Protein AF-A0A0M2NR70-F1 (afdb_monomer)

Sequence (123 aa):
METFKNWKKKPGKPLDVQLDELADMLAFGLSIANQQEVTNEKLEYGLSTLRKDGYLYNESQSVWDFMSDVSNVGLEPLSAVIIPLDIAYNLYSIDQLIDAYKKKMKRNHKRQDGTADAGKGYV

InterPro domains:
  IPR014871 dUTPase/dCTP pyrophosphatase [PF08761] (2-113)

Mean predicted aligned error: 6.63 Å

pLDDT: mean 84.04, std 13.23, range [49.81, 98.38]

Secondary structure (DSSP, 8-state):
--TT-TT-SS-S--HHHHHHHHHHHHHHHHHHHHHTT--HHHHHHHHHT-------TTSHHHHHHHHHHHHT----HHHHHHHHHHHHHHHS-HHHHHHHHHHHHHHHHHHHTT-SSTTS---

Organism: Staphylococcus cohnii subsp. cohnii (NCBI:txid74704)

Foldseek 3Di:
DQLPCPVDPDDDDPPLVVLLVLLVLQVVLVVLCVVVVPDPVLLVVLVVPQDQPVPDCSDPVVVVVVVVCVVVDPCPSNNSNNVSQSCCVHPNHNVSNVVSNVVNVVQVVCVVVCNPPVPVPPD

Solvent-accessible surface area (backbone atoms only — not comparable to full-atom values): 7104 Å² total; per-residue (Å²): 112,39,74,86,46,81,87,47,95,72,59,38,68,60,68,70,60,53,32,45,54,46,22,50,47,34,53,51,11,51,49,44,18,60,78,66,67,61,48,68,68,57,49,54,52,50,59,71,66,60,70,86,78,76,78,59,79,75,40,73,63,48,55,48,54,54,50,55,52,60,75,62,60,70,65,51,46,64,52,36,40,40,51,46,48,42,52,21,58,69,76,61,39,54,65,58,35,52,53,32,29,55,57,47,51,58,49,51,52,33,38,76,70,54,76,38,67,77,85,70,77,86,123

Nearest PDB structures (foldseek):
  5mil-assembly1_B  TM=9.159E-01  e=1.460E-08  Staphylococcus aureus

Structure (mmCIF, N/CA/C/O backbone):
data_AF-A0A0M2NR70-F1
#
_entry.id   AF-A0A0M2NR70-F1
#
loop_
_atom_site.group_PDB
_atom_site.id
_atom_site.type_symbol
_atom_site.label_atom_id
_atom_site.label_alt_id
_atom_site.label_comp_id
_atom_site.label_asym_id
_atom_site.label_entity_id
_atom_site.label_seq_id
_atom_site.pdbx_PDB_ins_code
_atom_site.Cartn_x
_atom_site.Cartn_y
_atom_site.Cartn_z
_atom_site.occupancy
_atom_site.B_iso_or_equiv
_atom_site.auth_seq_id
_atom_site.auth_comp_id
_atom_site.auth_asym_id
_atom_site.auth_atom_id
_atom_site.pdbx_PDB_model_num
ATOM 1 N N . MET A 1 1 ? -13.285 2.903 5.119 1.00 67.56 1 MET A N 1
ATOM 2 C CA . MET A 1 1 ? -14.651 3.162 4.643 1.00 67.56 1 MET A CA 1
ATOM 3 C C . MET A 1 1 ? -15.327 1.824 4.397 1.00 67.56 1 MET A C 1
ATOM 5 O O . MET A 1 1 ? -14.646 0.864 4.076 1.00 67.56 1 MET A O 1
ATOM 9 N N . GLU A 1 2 ? -16.635 1.721 4.613 1.00 77.69 2 GLU A N 1
ATOM 10 C CA . GLU A 1 2 ? -17.430 0.544 4.220 1.00 77.69 2 GLU A CA 1
ATOM 11 C C . GLU A 1 2 ? -18.642 1.046 3.424 1.00 77.69 2 GLU A C 1
ATOM 13 O O . GLU A 1 2 ? -19.785 0.882 3.841 1.00 77.69 2 GLU A O 1
ATOM 18 N N . THR A 1 3 ? -18.365 1.750 2.325 1.00 75.94 3 THR A N 1
ATOM 19 C CA . THR A 1 3 ? -19.317 2.583 1.562 1.00 75.94 3 THR A CA 1
ATOM 20 C C . THR A 1 3 ? -20.491 1.798 0.986 1.00 75.94 3 THR A C 1
ATOM 22 O O . THR A 1 3 ? -21.597 2.317 0.925 1.00 75.94 3 THR A O 1
ATOM 25 N N . PHE A 1 4 ? -20.297 0.518 0.670 1.00 77.75 4 PHE A N 1
ATOM 26 C CA . PHE A 1 4 ? -21.369 -0.362 0.199 1.00 77.75 4 PHE A CA 1
ATOM 27 C C . PHE A 1 4 ? -22.328 -0.845 1.307 1.00 77.75 4 PHE A C 1
ATOM 29 O O . PHE A 1 4 ? -23.406 -1.361 1.013 1.00 77.75 4 PHE A O 1
ATOM 36 N N . LYS A 1 5 ? -21.961 -0.724 2.592 1.00 82.19 5 LYS A N 1
ATOM 37 C CA . LYS A 1 5 ? -22.744 -1.272 3.716 1.00 82.19 5 LYS A CA 1
ATOM 38 C C . LYS A 1 5 ? -23.804 -0.280 4.193 1.00 82.19 5 LYS A C 1
ATOM 40 O O . LYS A 1 5 ? -23.690 0.274 5.287 1.00 82.19 5 LYS A O 1
ATOM 45 N N . ASN A 1 6 ? -24.862 -0.101 3.402 1.00 83.62 6 ASN A N 1
ATOM 46 C CA . ASN A 1 6 ? -25.962 0.829 3.705 1.00 83.62 6 ASN A CA 1
ATOM 47 C C . ASN A 1 6 ? -26.733 0.505 5.008 1.00 83.62 6 ASN A C 1
ATOM 49 O O . ASN A 1 6 ? -27.367 1.380 5.588 1.00 83.62 6 ASN A O 1
ATOM 53 N N . TRP A 1 7 ? -26.630 -0.727 5.513 1.00 89.06 7 TRP A N 1
ATOM 54 C CA . TRP A 1 7 ? -27.293 -1.183 6.738 1.00 89.06 7 TRP A CA 1
ATOM 55 C C . TRP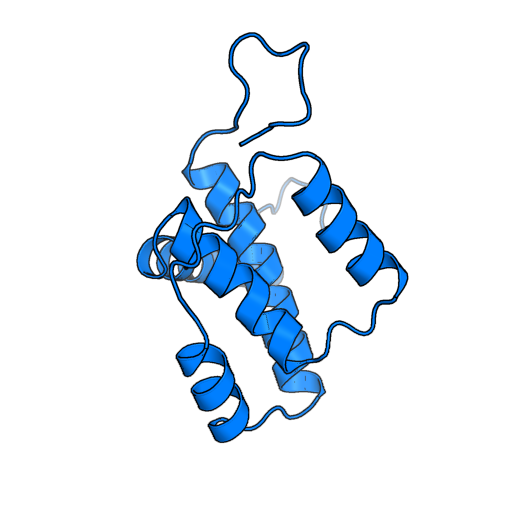 A 1 7 ? -26.506 -0.886 8.026 1.00 89.06 7 TRP A C 1
ATOM 57 O O . TRP A 1 7 ? -27.000 -1.133 9.130 1.00 89.06 7 TRP A O 1
ATOM 67 N N . LYS A 1 8 ? -25.263 -0.390 7.935 1.00 86.06 8 LYS A N 1
ATOM 68 C CA . LYS A 1 8 ? -24.445 -0.078 9.115 1.00 86.06 8 LYS A CA 1
ATOM 69 C C . LYS A 1 8 ? -24.718 1.332 9.632 1.00 86.06 8 LYS A C 1
ATOM 71 O O . LYS A 1 8 ? -24.542 2.308 8.919 1.00 86.06 8 LYS A O 1
ATOM 76 N N . LYS A 1 9 ? -25.001 1.444 10.937 1.00 86.94 9 LYS A N 1
ATOM 77 C CA . LYS A 1 9 ? -25.176 2.739 11.630 1.00 86.94 9 LYS A CA 1
ATOM 78 C C . LYS A 1 9 ? -23.905 3.601 11.673 1.00 86.94 9 LYS A C 1
ATOM 80 O O . LYS A 1 9 ? -23.997 4.820 11.717 1.00 86.94 9 LYS A O 1
ATOM 85 N N . LYS A 1 10 ? -22.726 2.971 11.713 1.00 86.19 10 LYS A N 1
ATOM 86 C CA . LYS A 1 10 ? -21.409 3.626 11.653 1.00 86.19 10 LYS A CA 1
ATOM 87 C C . LYS A 1 10 ? -20.536 2.857 10.657 1.00 86.19 10 LYS A C 1
ATOM 89 O O . LYS A 1 10 ? -19.854 1.914 11.065 1.00 86.19 10 LYS A O 1
ATOM 94 N N . PRO A 1 11 ? -20.651 3.146 9.353 1.00 84.00 11 PRO A N 1
ATOM 95 C CA . PRO A 1 11 ? -19.868 2.460 8.338 1.00 84.00 11 PRO A CA 1
ATOM 96 C C . PRO A 1 11 ? -18.402 2.895 8.414 1.00 84.00 11 PRO A C 1
ATOM 98 O O . PRO A 1 11 ? -18.096 4.064 8.636 1.00 84.00 11 PRO A O 1
ATOM 101 N N . GLY A 1 12 ? -17.490 1.949 8.196 1.00 83.81 12 GLY A N 1
ATOM 102 C CA . GLY A 1 12 ? -16.052 2.190 8.271 1.00 83.81 12 GLY A CA 1
ATOM 103 C C . GLY A 1 12 ? -15.425 1.550 9.504 1.00 83.81 12 GLY A C 1
ATOM 104 O O . GLY A 1 12 ? -15.869 1.731 10.634 1.00 83.81 12 GLY A O 1
ATOM 105 N N . LYS A 1 13 ? -14.365 0.776 9.267 1.00 90.06 13 LYS A N 1
ATOM 106 C CA . LYS A 1 13 ? -13.526 0.205 10.325 1.00 90.06 13 LYS A CA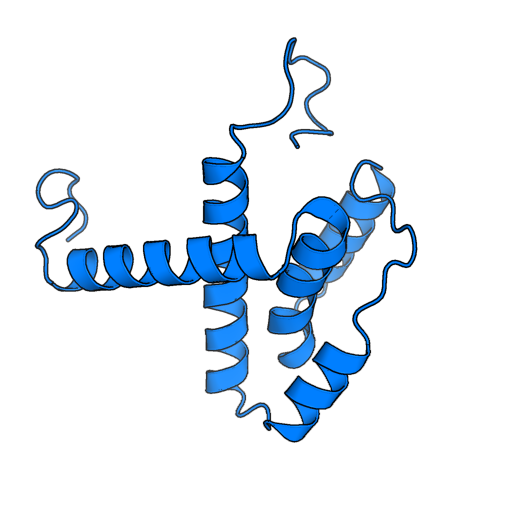 1
ATOM 107 C C . LYS A 1 13 ? -12.642 1.291 10.965 1.00 90.06 13 LYS A C 1
ATOM 109 O O . LYS A 1 13 ? -12.481 2.352 10.366 1.00 90.06 13 LYS A O 1
ATOM 114 N N . PRO A 1 14 ? -12.039 1.045 12.137 1.00 94.31 14 PRO A N 1
ATOM 115 C CA . PRO A 1 14 ? -10.965 1.891 12.657 1.00 94.31 14 PRO A CA 1
ATOM 116 C C . PRO A 1 14 ? -9.860 2.139 11.616 1.00 94.31 14 PRO A C 1
ATOM 118 O O . PRO A 1 14 ? -9.622 1.291 10.754 1.00 94.31 14 PRO A O 1
ATOM 121 N N . LEU A 1 15 ? -9.227 3.315 11.663 1.00 92.81 15 LEU A N 1
ATOM 122 C CA . LEU A 1 15 ? -8.233 3.742 10.668 1.00 92.81 15 LEU A CA 1
ATOM 123 C C . LEU A 1 15 ? -7.053 2.766 10.569 1.00 92.81 15 LEU A C 1
ATOM 125 O O . LEU A 1 15 ? -6.644 2.409 9.471 1.00 92.81 15 LEU A O 1
ATOM 129 N N . ASP A 1 16 ? -6.550 2.301 11.709 1.00 94.12 16 ASP A N 1
ATOM 130 C CA . ASP A 1 16 ? -5.458 1.332 11.795 1.00 94.12 16 ASP A CA 1
ATOM 131 C C . ASP A 1 16 ? -5.801 0.009 11.106 1.00 94.12 16 ASP A C 1
ATOM 133 O O . ASP A 1 16 ? -4.957 -0.555 10.420 1.00 94.12 16 ASP A O 1
ATOM 137 N N . VAL A 1 17 ? -7.050 -0.449 11.222 1.00 94.19 17 VAL A N 1
ATOM 138 C CA . VAL A 1 17 ? -7.519 -1.653 10.527 1.00 94.19 17 VAL A CA 1
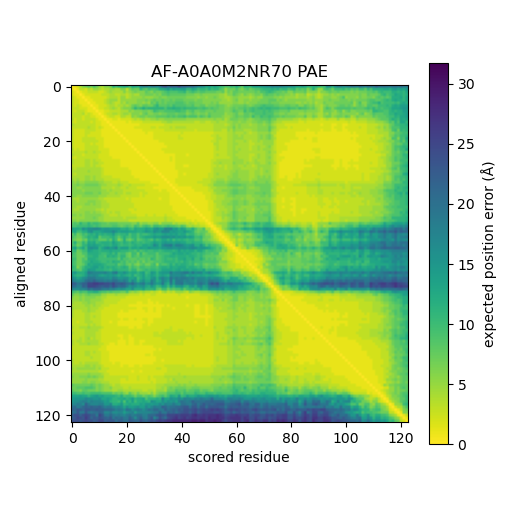ATOM 139 C C . VAL A 1 17 ? -7.602 -1.417 9.020 1.00 94.19 17 VAL A C 1
ATOM 141 O O . VAL A 1 17 ? -7.239 -2.294 8.253 1.00 94.19 17 VAL A O 1
ATOM 144 N N . GLN A 1 18 ? -8.059 -0.246 8.570 1.00 94.00 18 GLN A N 1
ATOM 145 C CA . GLN A 1 18 ? -8.106 0.060 7.133 1.00 94.00 18 GLN A CA 1
ATOM 146 C C . GLN A 1 18 ? -6.701 0.105 6.513 1.00 94.00 18 GLN A C 1
ATOM 148 O O . GLN A 1 18 ? -6.490 -0.446 5.437 1.00 94.00 18 GLN A O 1
ATOM 153 N N . LEU A 1 19 ? -5.749 0.737 7.205 1.00 96.50 19 LEU A N 1
ATOM 154 C CA . LEU A 1 19 ? -4.359 0.830 6.761 1.00 96.50 19 LEU A CA 1
ATOM 155 C C . LEU A 1 19 ? -3.635 -0.523 6.802 1.00 96.50 19 LEU A C 1
ATOM 157 O O . LEU A 1 19 ? -2.780 -0.758 5.956 1.00 96.50 19 LEU A O 1
ATOM 161 N N . ASP A 1 20 ? -3.971 -1.416 7.743 1.00 95.94 20 ASP A N 1
ATOM 162 C CA . ASP A 1 20 ? -3.411 -2.778 7.788 1.00 95.94 20 ASP A CA 1
ATOM 163 C C . ASP A 1 20 ? -3.807 -3.587 6.540 1.00 95.94 20 ASP A C 1
ATOM 165 O O . ASP A 1 20 ? -2.953 -4.234 5.941 1.00 95.94 20 ASP A O 1
ATOM 169 N N . GLU A 1 21 ? -5.060 -3.486 6.085 1.00 95.06 21 GLU A N 1
ATOM 170 C CA . GLU A 1 21 ? -5.525 -4.154 4.854 1.00 95.06 21 GLU A CA 1
ATOM 171 C C . GLU A 1 21 ? -4.908 -3.526 3.590 1.00 95.06 21 GLU A C 1
ATOM 173 O O . GLU A 1 21 ? -4.474 -4.230 2.679 1.00 95.06 21 GLU A O 1
ATOM 178 N N . LEU A 1 22 ? -4.797 -2.193 3.534 1.00 94.81 22 LEU A N 1
ATOM 179 C CA . LEU A 1 22 ? -4.125 -1.522 2.414 1.00 94.81 22 LEU A CA 1
ATOM 180 C C . LEU A 1 22 ? -2.628 -1.876 2.355 1.00 94.81 22 LEU A C 1
ATOM 182 O O . LEU A 1 22 ? -2.051 -2.012 1.276 1.00 94.81 22 LEU A O 1
ATOM 186 N N . ALA A 1 23 ? -2.000 -2.088 3.513 1.00 97.44 23 ALA A N 1
ATOM 187 C CA . ALA A 1 23 ? -0.631 -2.573 3.608 1.00 97.44 23 ALA A CA 1
ATOM 188 C C . ALA A 1 23 ? -0.465 -4.024 3.117 1.00 97.44 23 ALA A C 1
ATOM 190 O O . ALA A 1 23 ? 0.612 -4.353 2.617 1.00 97.44 23 ALA A O 1
ATOM 191 N N . ASP A 1 24 ? -1.490 -4.881 3.212 1.00 95.56 24 ASP A N 1
ATOM 192 C CA . ASP A 1 24 ? -1.475 -6.194 2.547 1.00 95.56 24 ASP A CA 1
ATOM 193 C C . ASP A 1 24 ? -1.457 -6.050 1.026 1.00 95.56 24 ASP A C 1
ATOM 195 O O . ASP A 1 24 ? -0.649 -6.704 0.365 1.00 95.56 24 ASP A O 1
ATOM 199 N N . MET A 1 25 ? -2.280 -5.156 0.466 1.00 94.00 25 MET A N 1
ATOM 200 C CA . MET A 1 25 ? -2.262 -4.881 -0.976 1.00 94.00 25 MET A CA 1
ATOM 201 C C . MET A 1 25 ? -0.881 -4.410 -1.439 1.00 94.00 25 MET A C 1
ATOM 203 O O . MET A 1 25 ? -0.362 -4.927 -2.426 1.00 94.00 25 MET A O 1
ATOM 207 N N . LEU A 1 26 ? -0.248 -3.490 -0.700 1.00 96.00 26 L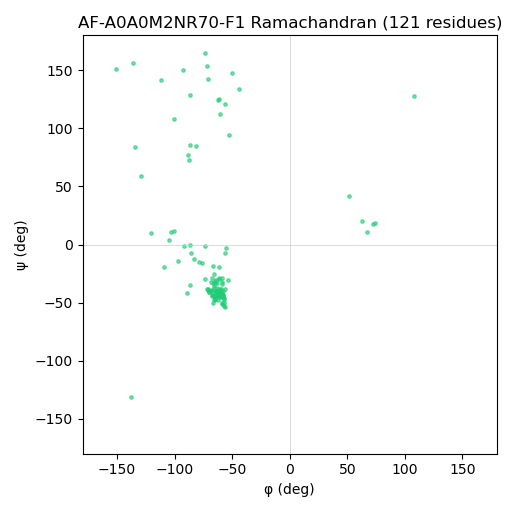EU A N 1
ATOM 208 C CA . LEU A 1 26 ? 1.112 -3.042 -1.008 1.00 96.00 26 LEU A CA 1
ATOM 209 C C . LEU A 1 26 ? 2.132 -4.188 -0.921 1.00 96.00 26 LEU A C 1
ATOM 211 O O . LEU A 1 26 ? 3.005 -4.289 -1.779 1.00 96.00 26 LEU A O 1
ATOM 215 N N . ALA A 1 27 ? 2.024 -5.075 0.073 1.00 96.00 27 ALA A N 1
ATOM 216 C CA . ALA A 1 27 ? 2.922 -6.223 0.202 1.00 96.00 27 ALA A CA 1
ATOM 217 C C . ALA A 1 27 ? 2.827 -7.176 -1.000 1.00 96.00 27 ALA A C 1
ATOM 219 O O . ALA A 1 27 ? 3.857 -7.602 -1.529 1.00 96.00 27 ALA A O 1
ATOM 220 N N . PHE A 1 28 ? 1.611 -7.471 -1.468 1.00 93.00 28 PHE A N 1
ATOM 221 C CA . PHE A 1 28 ? 1.414 -8.253 -2.689 1.00 93.00 28 PHE A CA 1
ATOM 222 C C . PHE A 1 28 ? 1.923 -7.516 -3.929 1.00 93.00 28 PHE A C 1
ATOM 224 O O . PHE A 1 28 ? 2.633 -8.119 -4.730 1.00 93.00 28 PHE A O 1
ATOM 231 N N . GLY A 1 29 ? 1.638 -6.219 -4.059 1.00 93.19 29 GLY A N 1
ATOM 232 C CA . GLY A 1 29 ? 2.117 -5.394 -5.168 1.00 93.19 29 GLY A CA 1
ATOM 233 C C . GLY A 1 29 ? 3.637 -5.396 -5.297 1.00 93.19 29 GLY A C 1
ATOM 234 O O . GLY A 1 29 ? 4.170 -5.665 -6.370 1.00 93.19 29 GLY A O 1
ATOM 235 N N . LEU A 1 30 ? 4.345 -5.188 -4.185 1.00 95.06 30 LEU A N 1
ATOM 236 C CA . LEU A 1 30 ? 5.808 -5.258 -4.138 1.00 95.06 30 LEU A CA 1
ATOM 237 C C . LEU A 1 30 ? 6.327 -6.664 -4.473 1.00 95.06 30 LEU A C 1
ATOM 239 O O . LEU A 1 30 ? 7.341 -6.799 -5.152 1.00 95.06 30 LEU A O 1
ATOM 243 N N . SER A 1 31 ? 5.633 -7.718 -4.033 1.00 94.00 31 SER A N 1
ATOM 244 C CA . SER A 1 31 ? 5.993 -9.094 -4.390 1.00 94.00 31 SER A CA 1
ATOM 245 C C . SER A 1 31 ? 5.856 -9.355 -5.893 1.00 94.00 31 SER A C 1
ATOM 247 O O . SER A 1 31 ? 6.768 -9.930 -6.484 1.00 94.00 31 SER A O 1
ATOM 249 N N . ILE A 1 32 ? 4.767 -8.899 -6.520 1.00 91.69 32 ILE A N 1
ATOM 250 C CA . ILE A 1 32 ? 4.552 -8.997 -7.972 1.00 91.69 32 ILE A CA 1
ATOM 251 C C . ILE A 1 32 ? 5.636 -8.215 -8.715 1.00 91.69 32 ILE A C 1
ATOM 253 O O . ILE A 1 32 ? 6.257 -8.756 -9.626 1.00 91.69 32 ILE A O 1
ATOM 257 N N . ALA A 1 33 ? 5.910 -6.977 -8.299 1.00 92.94 33 ALA A N 1
ATOM 258 C CA . ALA A 1 33 ? 6.931 -6.139 -8.917 1.00 92.94 33 ALA A CA 1
ATOM 259 C C . ALA A 1 33 ? 8.322 -6.789 -8.862 1.00 92.94 33 ALA A C 1
ATOM 261 O O . ALA A 1 33 ? 9.033 -6.794 -9.864 1.00 92.94 33 ALA A O 1
ATOM 262 N N . ASN A 1 34 ? 8.676 -7.402 -7.729 1.00 93.81 34 ASN A N 1
ATOM 263 C CA . ASN A 1 34 ? 9.924 -8.151 -7.583 1.00 93.81 34 ASN A CA 1
ATOM 264 C C . ASN A 1 34 ? 9.963 -9.396 -8.483 1.00 93.81 34 ASN A C 1
ATOM 266 O O . ASN A 1 34 ? 10.957 -9.622 -9.162 1.00 93.81 34 ASN A O 1
ATOM 270 N N . GLN A 1 35 ? 8.893 -10.198 -8.504 1.00 93.31 35 GLN A N 1
ATOM 271 C CA . GLN A 1 35 ? 8.814 -11.423 -9.319 1.00 93.31 35 GLN A CA 1
ATOM 272 C C . GLN A 1 35 ? 8.828 -11.147 -10.827 1.00 93.31 35 GLN A C 1
ATOM 274 O O . GLN A 1 35 ? 9.204 -12.019 -11.603 1.00 93.31 35 GLN A O 1
ATOM 279 N N . GLN A 1 36 ? 8.387 -9.958 -11.235 1.00 92.69 36 GLN A N 1
ATOM 280 C CA . GLN A 1 36 ? 8.327 -9.510 -12.627 1.00 92.69 36 GLN A CA 1
ATOM 281 C C . GLN A 1 36 ? 9.460 -8.534 -12.977 1.00 92.69 36 GLN A C 1
ATOM 283 O O . GLN A 1 36 ? 9.415 -7.898 -14.028 1.00 92.69 36 GLN A O 1
ATOM 288 N N . GLU A 1 37 ? 10.452 -8.395 -12.089 1.00 94.31 37 GLU A N 1
ATOM 289 C CA . GLU A 1 37 ? 11.661 -7.587 -12.289 1.00 94.31 37 GLU A CA 1
ATOM 290 C C . GLU A 1 37 ? 11.367 -6.142 -12.740 1.00 94.31 37 GLU A C 1
ATOM 292 O O . GLU A 1 37 ? 12.026 -5.579 -13.619 1.00 94.31 37 GLU A O 1
ATOM 297 N N . VAL A 1 38 ? 10.352 -5.511 -12.140 1.00 94.19 38 VAL A N 1
ATOM 298 C CA . VAL A 1 38 ? 10.022 -4.109 -12.420 1.00 94.19 38 VAL A CA 1
ATOM 299 C C . VAL A 1 38 ? 11.204 -3.229 -12.025 1.00 94.19 38 VAL A C 1
ATOM 301 O O . VAL A 1 38 ? 11.658 -3.241 -10.882 1.00 94.19 38 VAL A O 1
ATOM 304 N N . THR A 1 39 ? 11.699 -2.439 -12.976 1.00 96.25 39 THR A N 1
ATOM 305 C CA . THR A 1 39 ? 12.860 -1.577 -12.756 1.00 96.25 39 THR A CA 1
ATOM 306 C C . THR A 1 39 ? 12.529 -0.394 -11.848 1.00 96.25 39 THR A C 1
ATOM 308 O O . THR A 1 39 ? 11.400 0.101 -11.826 1.00 96.25 39 THR A O 1
ATOM 311 N N . ASN A 1 40 ? 13.548 0.127 -11.159 1.00 94.12 40 ASN A N 1
ATOM 312 C CA . ASN A 1 40 ? 13.416 1.357 -10.376 1.00 94.12 40 ASN A CA 1
ATOM 313 C C . ASN A 1 40 ? 12.911 2.528 -11.230 1.00 94.12 40 ASN A C 1
ATOM 315 O O . ASN A 1 40 ? 12.053 3.266 -10.775 1.00 94.12 40 ASN A O 1
ATOM 319 N N . GLU A 1 41 ? 13.360 2.645 -12.483 1.00 96.62 41 GLU A N 1
ATOM 320 C CA . GLU A 1 41 ? 12.886 3.676 -13.417 1.00 96.62 41 GLU A CA 1
ATOM 321 C C . GLU A 1 41 ? 11.371 3.581 -13.665 1.00 96.62 41 GLU A C 1
ATOM 323 O O . GLU A 1 41 ? 10.666 4.588 -13.636 1.00 96.62 41 GLU A O 1
ATOM 328 N N . LYS A 1 42 ? 10.836 2.363 -13.842 1.00 94.88 42 LYS A N 1
ATOM 329 C CA . LYS A 1 42 ? 9.387 2.156 -13.980 1.00 94.88 42 LYS A CA 1
ATOM 330 C C . LYS A 1 42 ? 8.640 2.517 -12.699 1.00 94.88 42 LYS A C 1
ATOM 332 O O . LYS A 1 42 ? 7.565 3.107 -12.779 1.00 94.88 42 LYS A O 1
ATOM 337 N N . LEU A 1 43 ? 9.193 2.176 -11.533 1.00 94.19 43 LEU A N 1
ATOM 338 C CA . LEU A 1 43 ? 8.607 2.538 -10.241 1.00 94.19 43 LEU A CA 1
ATOM 339 C C . LEU A 1 43 ? 8.608 4.055 -10.034 1.00 94.19 43 LEU A C 1
ATOM 341 O O . LEU A 1 43 ? 7.572 4.611 -9.688 1.00 94.19 43 LEU A O 1
ATOM 345 N N . GLU A 1 44 ? 9.726 4.729 -10.294 1.00 95.38 44 GLU A N 1
ATOM 346 C CA . GLU A 1 44 ? 9.852 6.189 -10.235 1.00 95.38 44 GLU A CA 1
ATOM 347 C C . GLU A 1 44 ? 8.854 6.869 -11.172 1.00 95.38 44 GLU A C 1
ATOM 349 O O . GLU A 1 44 ? 8.142 7.786 -10.755 1.00 95.38 44 GLU A O 1
ATOM 354 N N . TYR A 1 45 ? 8.729 6.368 -12.404 1.00 94.19 45 TYR A N 1
ATOM 355 C CA . TYR A 1 45 ? 7.705 6.824 -13.334 1.00 94.19 45 TYR A CA 1
ATOM 356 C C . TYR A 1 45 ? 6.301 6.665 -12.742 1.00 94.19 45 TYR A C 1
ATOM 358 O O . TYR A 1 45 ? 5.568 7.648 -12.662 1.00 94.19 45 TYR A O 1
ATOM 366 N N . GLY A 1 46 ? 5.930 5.475 -12.261 1.00 91.62 46 GLY A N 1
ATOM 367 C CA . GLY A 1 46 ? 4.615 5.242 -11.659 1.00 91.62 46 GLY A CA 1
ATOM 368 C C . GLY A 1 46 ? 4.337 6.150 -10.458 1.00 91.62 46 GLY A C 1
ATOM 369 O O . GLY A 1 46 ? 3.265 6.746 -10.375 1.00 91.62 46 GLY A O 1
ATOM 370 N N . LEU A 1 47 ? 5.318 6.337 -9.573 1.00 91.94 47 LEU A N 1
ATOM 371 C CA . LEU A 1 47 ? 5.225 7.254 -8.433 1.00 91.94 47 LEU A CA 1
ATOM 372 C C . LEU A 1 47 ? 4.998 8.701 -8.880 1.00 91.94 47 LEU A C 1
ATOM 374 O O . LEU A 1 47 ? 4.217 9.415 -8.257 1.00 91.94 47 LEU A O 1
ATOM 378 N N . SER A 1 48 ? 5.628 9.127 -9.978 1.00 93.25 48 SER A N 1
ATOM 379 C CA . SER A 1 48 ? 5.434 10.470 -10.538 1.00 93.25 48 SER A CA 1
ATOM 380 C C . SER A 1 48 ? 4.023 10.708 -11.091 1.00 93.25 48 SER A C 1
ATOM 382 O O . SER A 1 48 ? 3.614 11.858 -11.245 1.00 93.25 48 SER A O 1
ATOM 384 N N . THR A 1 49 ? 3.261 9.642 -11.367 1.00 89.38 49 THR A N 1
ATOM 385 C CA . THR A 1 49 ? 1.878 9.750 -11.862 1.00 89.38 49 THR A CA 1
ATOM 386 C C . THR A 1 49 ? 0.842 9.964 -10.758 1.00 89.38 49 THR A C 1
ATOM 388 O O . THR A 1 49 ? -0.299 10.325 -11.076 1.00 89.38 49 THR A O 1
ATOM 391 N N . LEU A 1 50 ? 1.233 9.771 -9.488 1.00 88.44 50 LEU A N 1
ATOM 392 C CA . LEU A 1 50 ? 0.372 9.963 -8.323 1.00 88.44 50 LEU A CA 1
ATOM 393 C C . LEU A 1 50 ? -0.086 11.417 -8.247 1.00 88.44 50 LEU A C 1
ATOM 395 O O . LEU A 1 50 ? 0.719 12.351 -8.231 1.00 88.44 50 LEU A O 1
ATOM 399 N N . ARG A 1 51 ? -1.399 11.617 -8.185 1.00 86.31 51 ARG A N 1
ATOM 400 C CA . ARG A 1 51 ? -2.004 12.949 -8.181 1.00 86.31 51 ARG A CA 1
ATOM 401 C C . ARG A 1 51 ? -3.319 12.932 -7.422 1.00 86.31 51 ARG A C 1
ATOM 403 O O . ARG A 1 51 ? -4.012 11.924 -7.384 1.00 86.31 51 ARG A O 1
ATOM 410 N N . LYS A 1 52 ? -3.670 14.080 -6.834 1.00 80.62 52 LYS A N 1
ATOM 411 C CA . LYS A 1 52 ? -4.992 14.281 -6.242 1.00 80.62 52 LYS A CA 1
ATOM 412 C C . LYS A 1 52 ? -5.904 14.640 -7.393 1.00 80.62 52 LYS A C 1
ATOM 414 O O . LYS A 1 52 ? -6.052 15.813 -7.721 1.00 80.62 52 LYS A O 1
ATOM 419 N N . ASP A 1 53 ? -6.427 13.633 -8.065 1.00 71.25 53 ASP A N 1
ATOM 420 C CA . ASP A 1 53 ? -7.324 13.804 -9.208 1.00 71.25 53 ASP A CA 1
ATOM 421 C C . ASP A 1 53 ? -8.792 13.956 -8.794 1.00 71.25 53 ASP A C 1
ATOM 423 O O . ASP A 1 53 ? -9.652 14.160 -9.646 1.00 71.25 53 ASP A O 1
ATOM 427 N N . GLY A 1 54 ? -9.080 13.913 -7.491 1.00 64.88 54 GLY A N 1
ATOM 428 C CA . GLY A 1 54 ? -10.446 14.000 -6.989 1.00 64.88 54 GLY A CA 1
ATOM 429 C C . GLY A 1 54 ? -11.250 12.731 -7.258 1.00 64.88 54 GLY A C 1
ATOM 430 O O . GLY A 1 54 ? -12.476 12.787 -7.183 1.00 64.88 54 GLY A O 1
ATOM 431 N N . TYR A 1 55 ? -10.586 11.605 -7.555 1.00 68.88 55 TYR A N 1
ATOM 432 C CA . TYR A 1 55 ? -11.243 10.317 -7.724 1.00 68.88 55 TYR A CA 1
ATOM 433 C C . TYR A 1 55 ? -12.054 9.953 -6.473 1.00 68.88 55 TYR A C 1
ATOM 435 O O . TYR A 1 55 ? -11.546 9.878 -5.348 1.00 68.88 55 TYR A O 1
ATOM 443 N N . LEU A 1 56 ? -13.358 9.758 -6.669 1.00 68.94 56 LEU A N 1
ATOM 444 C CA . LEU A 1 56 ? -14.324 9.564 -5.594 1.00 68.94 56 LEU A CA 1
ATOM 445 C C . LEU A 1 56 ? -14.430 8.085 -5.222 1.00 68.94 56 LEU A C 1
ATOM 447 O O . LEU A 1 56 ? -15.412 7.417 -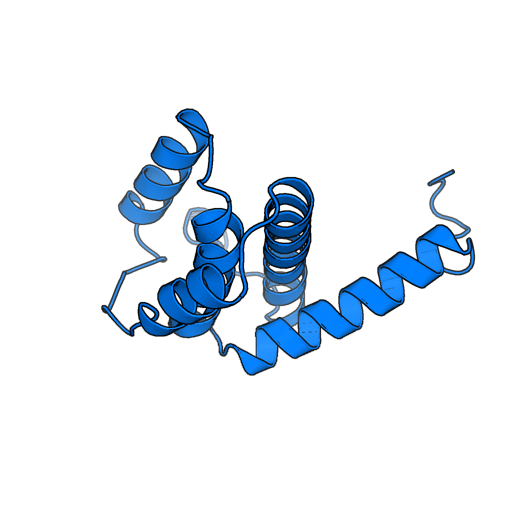5.520 1.00 68.94 56 LEU A O 1
ATOM 451 N N . TYR A 1 57 ? -13.447 7.587 -4.471 1.00 70.75 57 TYR A N 1
ATOM 452 C CA . TYR A 1 57 ? -13.401 6.207 -3.953 1.00 70.75 57 TYR A CA 1
ATOM 453 C C . TYR A 1 57 ? -14.619 5.770 -3.109 1.00 70.75 57 TYR A C 1
ATOM 455 O O . TYR A 1 57 ? -14.720 4.612 -2.695 1.00 70.75 57 TYR A O 1
ATOM 463 N N . ASN A 1 58 ? -15.528 6.688 -2.782 1.00 64.94 58 ASN A N 1
ATOM 464 C CA . ASN A 1 58 ? -16.773 6.406 -2.079 1.00 64.94 58 ASN A CA 1
ATOM 465 C C . ASN A 1 58 ? -17.966 6.135 -3.013 1.00 64.94 58 ASN A C 1
ATOM 467 O O . ASN A 1 58 ? -19.046 5.830 -2.502 1.00 64.94 58 ASN A O 1
ATOM 471 N N . GLU A 1 59 ? -17.787 6.197 -4.333 1.00 69.31 59 GLU A N 1
ATOM 472 C CA . GLU A 1 59 ? -18.834 5.919 -5.313 1.00 69.31 59 GLU A CA 1
ATOM 473 C C . GLU A 1 59 ? -18.848 4.458 -5.778 1.00 69.31 59 GLU A C 1
ATOM 475 O O . GLU A 1 59 ? -17.834 3.763 -5.835 1.00 69.31 59 GLU A O 1
ATOM 480 N N . SER A 1 60 ? -20.045 3.980 -6.133 1.00 65.50 60 SER A N 1
ATOM 481 C CA . SER A 1 60 ? -20.241 2.623 -6.662 1.00 65.50 60 SER A CA 1
ATOM 482 C C . SER A 1 60 ? -19.487 2.369 -7.973 1.00 65.50 60 SER A C 1
ATOM 484 O O . SER A 1 60 ? -19.060 1.239 -8.206 1.00 65.50 60 SER A O 1
ATOM 486 N N . GLN A 1 61 ? -19.260 3.419 -8.771 1.00 69.31 61 GLN A N 1
ATOM 487 C CA . GLN A 1 61 ? -18.470 3.344 -9.997 1.00 69.31 61 GLN A CA 1
ATOM 488 C C . GLN A 1 61 ? -17.017 2.967 -9.700 1.00 69.31 61 GLN A C 1
ATOM 490 O O . GLN A 1 61 ? -16.485 2.098 -10.371 1.00 69.31 61 GLN A O 1
ATOM 495 N N . SER A 1 62 ? -16.411 3.492 -8.632 1.00 67.38 62 SER A N 1
ATOM 496 C CA . SER A 1 62 ? -15.024 3.159 -8.290 1.00 67.38 62 SER A CA 1
ATOM 497 C C . SER A 1 62 ? -14.825 1.704 -7.887 1.00 67.38 62 SER A C 1
ATOM 499 O O . SER A 1 62 ? -13.809 1.089 -8.200 1.00 67.38 62 SER A O 1
ATOM 501 N N . VAL A 1 63 ? -15.816 1.126 -7.204 1.00 69.69 63 VAL A N 1
ATOM 502 C CA . VAL A 1 63 ? -15.814 -0.310 -6.902 1.00 69.69 63 VAL A CA 1
ATOM 503 C C . VAL A 1 63 ? -15.996 -1.119 -8.184 1.00 69.69 63 VAL A C 1
ATOM 505 O O . VAL A 1 63 ? -15.358 -2.155 -8.335 1.00 69.69 63 VAL A O 1
ATOM 508 N N . TRP A 1 64 ? -16.842 -0.663 -9.110 1.00 69.38 64 TRP A N 1
ATOM 509 C CA . TRP A 1 64 ? -17.034 -1.328 -10.395 1.00 69.38 64 TRP A CA 1
ATOM 510 C C . TRP A 1 64 ? -15.786 -1.255 -11.281 1.00 69.38 64 TRP A C 1
ATOM 512 O O . TRP A 1 64 ? -15.407 -2.285 -11.827 1.00 69.38 64 TRP A O 1
ATOM 522 N N . ASP A 1 65 ? -15.120 -0.102 -11.370 1.00 69.44 65 ASP A N 1
ATOM 523 C CA . ASP A 1 65 ? -13.864 0.084 -12.109 1.00 69.44 65 ASP A CA 1
ATOM 524 C C . ASP A 1 65 ? -12.797 -0.867 -11.558 1.00 69.44 65 ASP A C 1
ATOM 526 O O . ASP A 1 65 ? -12.249 -1.689 -12.289 1.00 69.44 65 ASP A O 1
ATOM 530 N N . PHE A 1 66 ? -12.606 -0.858 -10.233 1.00 71.69 66 PHE A N 1
ATOM 531 C CA . PHE A 1 66 ? -11.662 -1.750 -9.565 1.00 71.69 66 PHE A CA 1
ATOM 532 C C . PHE A 1 66 ? -11.991 -3.231 -9.801 1.00 71.69 66 PHE A C 1
ATOM 534 O O . PHE A 1 66 ? -11.104 -4.022 -10.102 1.00 71.69 66 PHE A O 1
ATOM 541 N N . MET A 1 67 ? -13.259 -3.637 -9.691 1.00 70.75 67 MET A N 1
ATOM 542 C CA . MET A 1 67 ? -13.665 -5.038 -9.881 1.00 70.75 67 MET A CA 1
ATOM 543 C C . MET A 1 67 ? -13.633 -5.481 -11.352 1.00 70.75 67 MET A C 1
ATOM 545 O O . MET A 1 67 ? -13.390 -6.657 -11.638 1.00 70.75 67 MET A O 1
ATOM 549 N N . SER A 1 68 ? -13.859 -4.561 -12.288 1.00 67.06 68 SER A N 1
ATOM 550 C CA . SER A 1 68 ? -13.752 -4.809 -13.730 1.00 67.06 68 SER A CA 1
ATOM 551 C C . SER A 1 68 ? -12.292 -4.971 -14.145 1.00 67.06 68 SER A C 1
ATOM 553 O O . SER A 1 68 ? -11.965 -5.884 -14.898 1.00 67.06 68 SER A O 1
ATOM 555 N N . ASP A 1 69 ? -11.390 -4.184 -13.564 1.00 64.19 69 ASP A N 1
ATOM 556 C CA . ASP A 1 69 ? -9.950 -4.387 -13.723 1.00 64.19 69 ASP A CA 1
ATOM 557 C C . ASP A 1 69 ? -9.493 -5.687 -13.051 1.00 64.19 69 ASP A C 1
ATOM 559 O O . ASP A 1 69 ? -8.728 -6.446 -13.644 1.00 64.19 69 ASP A O 1
ATOM 563 N N . VAL A 1 70 ? -10.032 -6.015 -11.865 1.00 64.25 70 VAL A N 1
ATOM 564 C CA . VAL A 1 70 ? -9.733 -7.273 -11.155 1.00 64.25 70 VAL A CA 1
ATOM 565 C C . VAL A 1 70 ? -10.193 -8.520 -11.940 1.00 64.25 70 VAL A C 1
ATOM 567 O O . VAL A 1 70 ? -9.568 -9.579 -11.893 1.00 64.25 70 VAL A O 1
ATOM 570 N N . SER A 1 71 ? -11.286 -8.428 -12.694 1.00 58.19 71 SER A N 1
ATOM 571 C CA . SER A 1 71 ? -11.763 -9.538 -13.537 1.00 58.19 71 SER A CA 1
ATOM 572 C C . SER A 1 71 ? -10.984 -9.685 -14.850 1.00 58.19 71 SER A C 1
ATOM 574 O O . SER A 1 71 ? -11.021 -10.757 -15.452 1.00 58.19 71 SER A O 1
ATOM 576 N N . ASN A 1 72 ? -10.204 -8.669 -15.230 1.00 52.34 72 ASN A N 1
ATOM 577 C CA . ASN A 1 72 ? -9.266 -8.687 -16.355 1.00 52.34 72 ASN A CA 1
ATOM 578 C C . ASN A 1 72 ? -7.797 -8.915 -15.917 1.00 52.34 72 ASN A C 1
ATOM 580 O O . ASN A 1 72 ? -6.889 -8.732 -16.725 1.00 52.34 72 ASN A O 1
ATOM 584 N N . VAL A 1 73 ? -7.553 -9.308 -14.652 1.00 51.19 73 VAL A N 1
ATOM 585 C CA . VAL A 1 73 ? -6.234 -9.359 -13.975 1.00 51.19 73 VAL A CA 1
ATOM 586 C C . VAL A 1 73 ? -5.174 -10.142 -14.740 1.00 51.19 73 VAL A C 1
ATOM 588 O O . VAL A 1 73 ? -4.960 -11.332 -14.538 1.00 51.19 73 VAL A O 1
ATOM 591 N N . GLY A 1 74 ? -4.390 -9.414 -15.519 1.00 53.41 74 GLY A N 1
ATOM 592 C CA . GLY A 1 74 ? -3.091 -9.021 -14.998 1.00 53.41 74 GLY A CA 1
ATOM 593 C C . GLY A 1 74 ? -3.186 -7.578 -14.521 1.00 53.41 74 GLY A C 1
ATOM 594 O O . GLY A 1 74 ? -3.269 -6.676 -15.348 1.00 53.41 74 GLY A O 1
ATOM 595 N N . LEU A 1 75 ? -3.169 -7.327 -13.207 1.00 64.06 75 LEU A N 1
ATOM 596 C CA . LEU A 1 75 ? -2.705 -6.012 -12.770 1.00 64.06 75 LEU A CA 1
ATOM 597 C C . LEU A 1 75 ? -1.270 -5.922 -13.276 1.00 64.06 75 LEU A C 1
ATOM 599 O O . LEU A 1 75 ? -0.422 -6.695 -12.826 1.00 64.06 75 LEU A O 1
ATOM 603 N N . GLU A 1 76 ? -1.026 -5.037 -14.243 1.00 81.38 76 GLU A N 1
ATOM 604 C CA . GLU A 1 76 ? 0.325 -4.740 -14.710 1.00 81.38 76 GLU A CA 1
ATOM 605 C C . GLU A 1 76 ? 1.236 -4.586 -13.481 1.00 81.38 76 GLU A C 1
ATOM 607 O O . GLU A 1 76 ? 0.837 -3.917 -12.518 1.00 81.38 76 GLU A O 1
ATOM 612 N N . PRO A 1 77 ? 2.432 -5.200 -13.452 1.00 87.25 77 PRO A N 1
ATOM 613 C CA . PRO A 1 77 ? 3.251 -5.258 -12.241 1.00 87.25 77 PRO A CA 1
ATOM 614 C C . PRO A 1 77 ? 3.522 -3.890 -11.603 1.00 87.25 77 PRO A C 1
ATOM 616 O O . PRO A 1 77 ? 3.610 -3.778 -10.382 1.00 87.25 77 PRO A O 1
ATOM 619 N N . LEU A 1 78 ? 3.589 -2.835 -12.423 1.00 89.38 78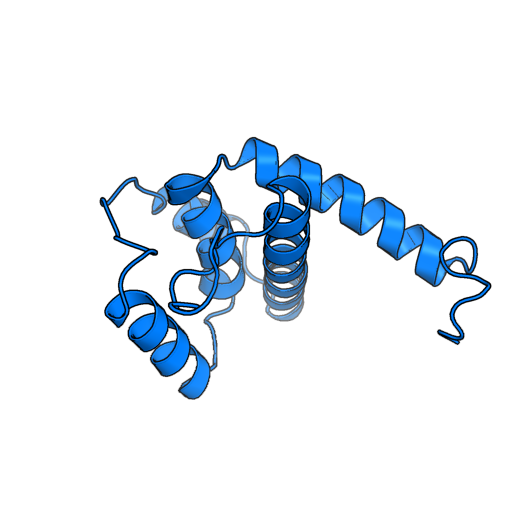 LEU A N 1
ATOM 620 C CA . LEU A 1 78 ? 3.666 -1.456 -11.950 1.00 89.38 78 LEU A CA 1
ATOM 621 C C . LEU A 1 78 ? 2.376 -1.020 -11.233 1.00 89.38 78 LEU A C 1
ATOM 623 O O . LEU A 1 78 ? 2.433 -0.539 -10.103 1.00 89.38 78 LEU A O 1
ATOM 627 N N . SER A 1 79 ? 1.211 -1.230 -11.846 1.00 87.25 79 SER A N 1
ATOM 628 C CA . SER A 1 79 ? -0.101 -0.895 -11.275 1.00 87.25 79 SER A CA 1
ATOM 629 C C . SER A 1 79 ? -0.355 -1.600 -9.945 1.00 87.25 79 SER A C 1
ATOM 631 O O . SER A 1 79 ? -0.941 -1.003 -9.043 1.00 87.25 79 SER A O 1
ATOM 633 N N . ALA A 1 80 ? 0.146 -2.827 -9.774 1.00 89.62 80 ALA A N 1
ATOM 634 C CA . ALA A 1 80 ? 0.042 -3.556 -8.512 1.00 89.62 80 ALA A CA 1
ATOM 635 C C . ALA A 1 80 ? 0.692 -2.804 -7.329 1.00 89.62 80 ALA A C 1
ATOM 637 O O . ALA A 1 80 ? 0.233 -2.933 -6.195 1.00 89.62 80 ALA A O 1
ATOM 638 N N . VAL A 1 81 ? 1.721 -1.986 -7.586 1.00 93.12 81 VAL A N 1
ATOM 639 C CA . VAL A 1 81 ? 2.356 -1.111 -6.583 1.00 93.12 81 VAL A CA 1
ATOM 640 C C . VAL A 1 81 ? 1.683 0.259 -6.522 1.00 93.12 81 VAL A C 1
ATOM 642 O O . VAL A 1 81 ? 1.471 0.789 -5.432 1.00 93.12 81 VAL A O 1
ATOM 645 N N . ILE A 1 82 ? 1.345 0.846 -7.673 1.00 91.62 82 ILE A N 1
ATOM 646 C CA . ILE A 1 82 ? 0.837 2.223 -7.734 1.00 91.62 82 ILE A CA 1
ATOM 647 C C . ILE A 1 82 ? -0.576 2.340 -7.163 1.00 91.62 82 ILE A C 1
ATOM 649 O O . ILE A 1 82 ? -0.837 3.292 -6.439 1.00 91.62 82 ILE A O 1
ATOM 653 N N . ILE A 1 83 ? -1.463 1.367 -7.385 1.00 89.38 83 ILE A N 1
ATOM 654 C CA . ILE A 1 83 ? -2.848 1.410 -6.885 1.00 89.38 83 ILE A CA 1
ATOM 655 C C . ILE A 1 83 ? -2.934 1.592 -5.357 1.00 89.38 83 ILE A C 1
ATOM 657 O O . ILE A 1 83 ? -3.605 2.527 -4.917 1.00 89.38 83 ILE A O 1
ATOM 661 N N . PRO A 1 84 ? -2.284 0.770 -4.505 1.00 92.75 84 PRO A N 1
ATOM 662 C CA . PRO A 1 84 ? -2.368 0.980 -3.060 1.00 92.75 84 PRO A CA 1
ATOM 663 C C . PRO A 1 84 ? -1.753 2.316 -2.612 1.00 92.75 84 PRO A C 1
ATOM 665 O O . PRO A 1 84 ? -2.236 2.913 -1.648 1.00 92.75 84 PRO A O 1
ATOM 668 N N . LEU A 1 85 ? -0.729 2.814 -3.315 1.00 93.81 85 LEU A N 1
ATOM 669 C CA . LEU A 1 85 ? -0.138 4.129 -3.050 1.00 93.81 85 LEU A CA 1
ATOM 670 C C . LEU A 1 85 ? -1.070 5.274 -3.460 1.00 93.81 85 LEU A C 1
ATOM 672 O O . LEU A 1 85 ? -1.174 6.248 -2.719 1.00 93.81 85 LEU A O 1
ATOM 676 N N . ASP A 1 86 ? -1.778 5.145 -4.580 1.00 90.38 86 ASP A N 1
ATOM 677 C CA . ASP A 1 86 ? -2.762 6.124 -5.041 1.00 90.38 86 ASP A CA 1
ATOM 678 C C . ASP A 1 86 ? -3.961 6.207 -4.090 1.00 90.38 86 ASP A C 1
ATOM 680 O O . ASP A 1 86 ? -4.337 7.297 -3.653 1.00 90.38 86 ASP A O 1
ATOM 684 N N . ILE A 1 87 ? -4.475 5.056 -3.643 1.00 89.81 87 ILE A N 1
ATOM 685 C CA . ILE A 1 87 ? -5.512 4.985 -2.605 1.00 89.81 87 ILE A CA 1
ATOM 686 C C . ILE A 1 87 ? -5.037 5.690 -1.327 1.00 89.81 87 ILE A C 1
ATOM 688 O O . ILE A 1 87 ? -5.777 6.487 -0.746 1.00 89.81 87 ILE A O 1
ATOM 692 N N . ALA A 1 88 ? -3.804 5.429 -0.878 1.00 92.88 88 ALA A N 1
ATOM 693 C CA . ALA A 1 88 ? -3.248 6.090 0.302 1.00 92.88 88 ALA A CA 1
ATOM 694 C C . ALA A 1 88 ? -3.079 7.596 0.111 1.00 92.88 88 ALA A C 1
ATOM 696 O O . ALA A 1 88 ? -3.371 8.36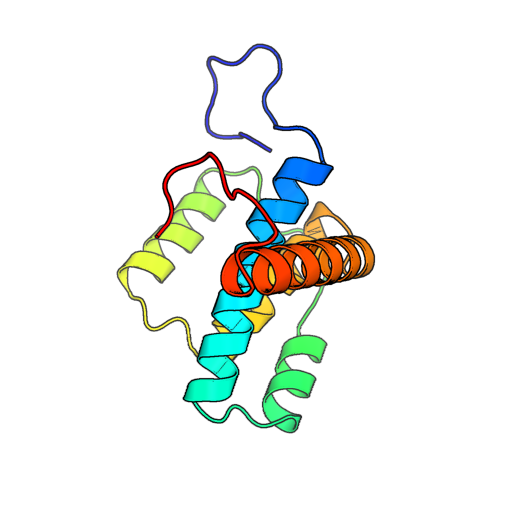4 1.026 1.00 92.88 88 ALA A O 1
ATOM 697 N N . TYR A 1 89 ? -2.636 8.023 -1.065 1.00 91.75 89 TYR A N 1
ATOM 698 C CA . TYR A 1 89 ? -2.443 9.428 -1.394 1.00 91.75 89 TYR A CA 1
ATOM 699 C C . TYR A 1 89 ? -3.763 10.214 -1.424 1.00 91.75 89 TYR A C 1
ATOM 701 O O . TYR A 1 89 ? -3.814 11.363 -0.972 1.00 91.75 89 TYR A O 1
ATOM 709 N N . ASN A 1 90 ? -4.836 9.588 -1.911 1.00 87.88 90 ASN A N 1
ATOM 710 C CA . ASN A 1 90 ? -6.150 10.212 -2.045 1.00 87.88 90 ASN A CA 1
ATOM 711 C C . ASN A 1 90 ? -7.016 10.117 -0.775 1.00 87.88 90 ASN A C 1
ATOM 713 O O . ASN A 1 90 ? -7.758 11.056 -0.483 1.00 87.88 90 ASN A O 1
ATOM 717 N N . LEU A 1 91 ? -6.930 9.029 0.001 1.00 88.31 91 LEU A N 1
ATOM 718 C CA . LEU A 1 91 ? -7.818 8.781 1.152 1.00 88.31 91 LEU A CA 1
ATOM 719 C C . LEU A 1 91 ? -7.155 8.899 2.529 1.00 88.31 91 LEU A C 1
ATOM 721 O O . LEU A 1 91 ? -7.861 9.051 3.530 1.00 88.31 91 LEU A O 1
ATOM 725 N N . TYR A 1 92 ? -5.828 8.820 2.595 1.00 92.12 92 TYR A N 1
ATOM 726 C CA . TYR A 1 92 ? -5.049 8.800 3.835 1.00 92.12 92 TYR A CA 1
ATOM 727 C C . TYR A 1 92 ? -3.801 9.692 3.679 1.00 92.12 92 TYR A C 1
ATOM 729 O O . TYR A 1 92 ? -3.894 10.836 3.229 1.00 92.12 92 TYR A O 1
ATOM 737 N N . SER A 1 93 ? -2.625 9.175 4.043 1.00 94.50 93 SER A N 1
ATOM 738 C CA . SER A 1 93 ? -1.335 9.648 3.553 1.00 94.50 93 SER A CA 1
ATOM 739 C C . SER A 1 93 ? -0.431 8.468 3.188 1.00 94.50 93 SER A C 1
ATOM 741 O O . SER A 1 93 ? -0.572 7.365 3.724 1.00 94.50 93 SER A O 1
ATOM 743 N N . ILE A 1 94 ? 0.539 8.711 2.303 1.00 95.62 94 ILE A N 1
ATOM 744 C CA . ILE A 1 94 ? 1.569 7.717 1.965 1.00 95.62 94 ILE A CA 1
ATOM 745 C C . ILE A 1 94 ? 2.366 7.322 3.220 1.00 95.62 94 ILE A C 1
ATOM 747 O O . ILE A 1 94 ? 2.609 6.137 3.433 1.00 95.62 94 ILE A O 1
ATOM 751 N N . ASP A 1 95 ? 2.692 8.278 4.095 1.00 97.75 95 ASP A N 1
ATOM 752 C CA . ASP A 1 95 ? 3.408 8.004 5.350 1.00 97.75 95 ASP A CA 1
ATOM 753 C C . ASP A 1 95 ? 2.643 7.022 6.249 1.00 97.75 95 ASP A C 1
ATOM 755 O O . ASP A 1 95 ? 3.222 6.067 6.768 1.00 97.75 95 ASP A O 1
ATOM 759 N N . GLN A 1 96 ? 1.321 7.193 6.374 1.00 97.94 96 GLN A N 1
ATOM 760 C CA . GLN A 1 96 ? 0.468 6.286 7.146 1.00 97.94 96 GLN A CA 1
ATOM 761 C C . GLN A 1 96 ? 0.476 4.862 6.581 1.00 97.94 96 GLN A C 1
ATOM 763 O O . GLN A 1 96 ? 0.505 3.896 7.349 1.00 97.94 96 GLN A O 1
ATOM 768 N N . LEU A 1 97 ? 0.472 4.717 5.253 1.00 98.12 97 LEU A N 1
ATOM 769 C CA . LEU A 1 97 ? 0.582 3.411 4.605 1.00 98.12 97 LEU A CA 1
ATOM 770 C C . LEU A 1 97 ? 1.967 2.787 4.827 1.00 98.12 97 LEU A C 1
ATOM 772 O O . LEU A 1 97 ? 2.053 1.604 5.155 1.00 98.12 97 LEU A O 1
ATOM 776 N N . ILE A 1 98 ? 3.047 3.563 4.708 1.00 97.94 98 ILE A N 1
ATOM 777 C CA . ILE A 1 98 ? 4.417 3.083 4.948 1.00 97.94 98 ILE A CA 1
ATOM 778 C C . ILE A 1 98 ? 4.577 2.591 6.391 1.00 97.94 98 ILE A C 1
ATOM 780 O O . ILE A 1 98 ? 5.152 1.520 6.621 1.00 97.94 98 ILE A O 1
ATOM 784 N N . ASP A 1 99 ? 4.058 3.332 7.367 1.00 98.38 99 ASP A N 1
ATOM 785 C CA . ASP A 1 99 ? 4.113 2.947 8.778 1.00 98.38 99 ASP A CA 1
ATOM 786 C C . ASP A 1 99 ? 3.319 1.665 9.051 1.00 98.38 99 ASP A C 1
ATOM 788 O O . ASP A 1 99 ? 3.815 0.750 9.725 1.00 98.38 99 ASP A O 1
ATOM 792 N N . ALA A 1 100 ? 2.115 1.553 8.483 1.00 98.12 100 ALA A N 1
ATOM 793 C CA . ALA A 1 100 ? 1.303 0.343 8.569 1.00 98.12 100 ALA A CA 1
ATOM 794 C C . ALA A 1 100 ? 2.010 -0.861 7.927 1.00 98.12 100 ALA A C 1
ATOM 796 O O . ALA A 1 100 ? 2.118 -1.917 8.555 1.00 98.12 100 ALA A O 1
ATOM 797 N N . TYR A 1 101 ? 2.587 -0.685 6.737 1.00 98.19 101 TYR A N 1
ATOM 798 C CA . TYR A 1 101 ? 3.351 -1.712 6.030 1.00 98.19 101 TYR A CA 1
ATOM 799 C C . TYR A 1 101 ? 4.551 -2.205 6.840 1.00 98.19 101 TYR A C 1
ATOM 801 O O . TYR A 1 101 ? 4.690 -3.409 7.068 1.00 98.19 101 TYR A O 1
ATOM 809 N N . LYS A 1 102 ? 5.385 -1.302 7.367 1.00 97.62 102 LYS A N 1
ATOM 810 C CA . LYS A 1 102 ? 6.536 -1.674 8.210 1.00 97.62 102 LYS A CA 1
ATOM 811 C C . LYS A 1 102 ? 6.098 -2.456 9.448 1.00 97.62 102 LYS A C 1
ATOM 813 O O . LYS A 1 102 ? 6.698 -3.482 9.788 1.00 97.62 102 LYS A O 1
ATOM 818 N N . LYS A 1 103 ? 5.032 -2.006 10.119 1.00 95.88 103 LYS A N 1
ATOM 819 C CA . LYS A 1 103 ? 4.456 -2.698 11.283 1.00 95.88 103 LYS A CA 1
ATOM 820 C C . LYS A 1 103 ? 3.964 -4.098 10.909 1.00 95.88 103 LYS A C 1
ATOM 822 O O . LYS A 1 103 ? 4.230 -5.055 11.645 1.00 95.88 103 LYS A O 1
ATOM 827 N N . LYS A 1 104 ? 3.292 -4.226 9.766 1.00 93.31 104 LYS A N 1
ATOM 828 C CA . LYS A 1 104 ? 2.767 -5.488 9.245 1.00 93.31 104 LYS A CA 1
ATOM 829 C C . LYS A 1 104 ? 3.876 -6.466 8.878 1.00 93.31 104 LYS A C 1
ATOM 831 O O . LYS A 1 104 ? 3.840 -7.603 9.341 1.00 93.31 104 LYS A O 1
ATOM 836 N N . MET A 1 105 ? 4.901 -6.030 8.148 1.00 94.56 105 MET A N 1
ATOM 837 C CA . MET A 1 105 ? 6.035 -6.884 7.777 1.00 94.56 105 MET A CA 1
ATOM 838 C C . MET A 1 105 ? 6.785 -7.390 9.007 1.00 94.56 105 MET A C 1
ATOM 840 O O . MET A 1 105 ? 7.065 -8.582 9.106 1.00 94.56 105 MET A O 1
ATOM 844 N N . LYS A 1 106 ? 7.002 -6.539 10.019 1.00 93.69 106 LYS A N 1
ATOM 845 C CA . LYS A 1 106 ? 7.581 -6.969 11.303 1.00 93.69 106 LYS A CA 1
ATOM 846 C C . LYS A 1 106 ? 6.755 -8.071 11.971 1.00 93.69 106 LYS A C 1
ATOM 848 O O . LYS A 1 106 ? 7.318 -8.992 12.559 1.00 93.69 106 LYS A O 1
ATOM 853 N N . ARG A 1 107 ? 5.423 -7.985 11.914 1.00 88.25 107 ARG A N 1
ATOM 854 C CA . ARG A 1 107 ? 4.538 -9.035 12.435 1.00 88.25 107 ARG A CA 1
ATOM 855 C C . ARG A 1 107 ? 4.587 -10.298 11.572 1.00 88.25 107 ARG A C 1
ATOM 857 O O . ARG A 1 107 ? 4.604 -11.386 12.134 1.00 88.25 107 ARG A O 1
ATOM 864 N N . ASN A 1 108 ? 4.626 -10.165 10.250 1.00 88.69 108 ASN A N 1
ATOM 865 C CA . ASN A 1 108 ? 4.709 -11.294 9.325 1.00 88.69 108 ASN A CA 1
ATOM 866 C C . ASN A 1 108 ? 6.021 -12.073 9.486 1.00 88.69 108 ASN A C 1
ATOM 868 O O . ASN A 1 108 ? 5.965 -13.295 9.556 1.00 88.69 108 ASN A O 1
ATOM 872 N N . HIS A 1 109 ? 7.162 -11.400 9.671 1.00 89.31 109 HIS A N 1
ATOM 873 C CA . HIS A 1 109 ? 8.422 -12.065 10.028 1.00 89.31 109 HIS A CA 1
ATOM 874 C C . HIS A 1 109 ? 8.282 -12.883 11.314 1.00 89.31 109 HIS A C 1
ATOM 876 O O . HIS A 1 109 ? 8.520 -14.083 11.304 1.00 89.31 109 HIS A O 1
ATOM 882 N N . LYS A 1 110 ? 7.746 -12.284 12.386 1.00 88.25 110 LYS A N 1
ATOM 883 C CA . LYS A 1 110 ? 7.510 -13.009 13.644 1.00 88.25 110 LYS A CA 1
AT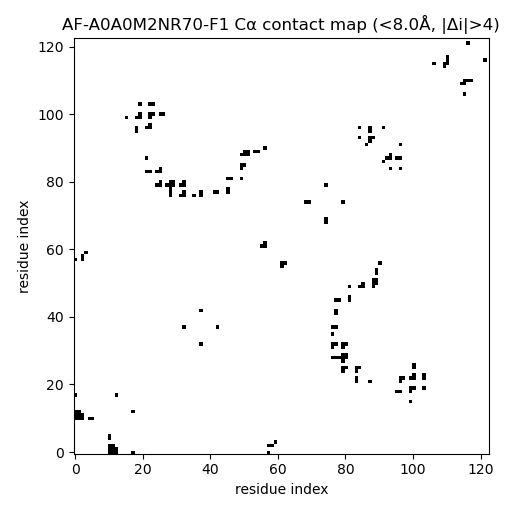OM 884 C C . LYS A 1 110 ? 6.586 -14.223 13.495 1.00 88.25 110 LYS A C 1
ATOM 886 O O . LYS A 1 110 ? 6.730 -15.178 14.252 1.00 88.25 110 LYS A O 1
ATOM 891 N N . ARG A 1 111 ? 5.611 -14.179 12.576 1.00 84.38 111 ARG A N 1
ATOM 892 C CA . ARG A 1 111 ? 4.724 -15.321 12.281 1.00 84.38 111 ARG A CA 1
ATOM 893 C C . ARG A 1 111 ? 5.501 -16.463 11.637 1.00 84.38 111 ARG A C 1
ATOM 895 O O . ARG A 1 111 ? 5.330 -17.597 12.055 1.00 84.38 111 ARG A O 1
ATOM 902 N N . GLN A 1 112 ? 6.369 -16.151 10.677 1.00 81.31 112 GLN A N 1
ATOM 903 C CA . GLN A 1 112 ? 7.245 -17.141 10.044 1.00 81.31 112 GLN A CA 1
ATOM 904 C C . GLN A 1 112 ? 8.281 -17.703 11.030 1.00 81.31 112 GLN A C 1
ATOM 906 O O . GLN A 1 112 ? 8.576 -18.890 10.993 1.00 81.31 112 GLN A O 1
ATOM 911 N N . ASP A 1 113 ? 8.738 -16.891 11.987 1.00 84.44 113 ASP A N 1
ATOM 912 C CA . ASP A 1 113 ? 9.603 -17.337 13.088 1.00 84.44 113 ASP A CA 1
ATOM 913 C C . ASP A 1 113 ? 8.851 -18.169 14.153 1.00 84.44 113 ASP A C 1
ATOM 915 O O . ASP A 1 113 ? 9.434 -18.556 15.165 1.00 84.44 113 ASP A O 1
ATOM 919 N N . GLY A 1 114 ? 7.536 -18.383 14.004 1.00 77.69 114 GLY A N 1
ATOM 920 C CA . GLY A 1 114 ? 6.697 -19.091 14.980 1.00 77.69 114 GLY A CA 1
ATOM 921 C C . GLY A 1 114 ? 6.511 -18.356 16.317 1.00 77.69 114 GLY A C 1
ATOM 922 O O . GLY A 1 114 ? 5.992 -18.924 17.275 1.00 77.69 114 GLY A O 1
ATOM 923 N N . THR A 1 115 ? 6.919 -17.087 16.410 1.00 76.25 115 THR A N 1
ATOM 924 C CA . THR A 1 115 ? 6.876 -16.285 17.650 1.00 76.25 115 THR A CA 1
ATOM 925 C C . THR A 1 115 ? 5.646 -15.383 17.749 1.00 76.25 115 THR A C 1
ATOM 927 O O . THR A 1 115 ? 5.327 -14.871 18.824 1.00 76.25 115 THR A O 1
ATOM 930 N N . ALA A 1 116 ? 4.926 -15.185 16.644 1.00 69.62 116 ALA A N 1
ATOM 931 C CA . ALA A 1 116 ? 3.623 -14.532 16.615 1.00 69.62 116 ALA A CA 1
ATOM 932 C C . ALA A 1 116 ? 2.527 -15.536 16.248 1.00 69.62 116 ALA A C 1
ATOM 934 O O . ALA A 1 116 ? 2.713 -16.377 15.381 1.00 69.62 116 ALA A O 1
ATOM 935 N N . ASP A 1 117 ? 1.359 -15.402 16.886 1.00 67.12 117 ASP A N 1
ATOM 936 C CA . ASP A 1 117 ? 0.175 -16.236 16.633 1.00 67.12 117 ASP A CA 1
ATOM 937 C C . ASP A 1 117 ? 0.364 -17.753 16.939 1.00 67.12 117 ASP A C 1
ATOM 939 O O . ASP A 1 117 ? -0.477 -18.554 16.540 1.00 67.12 117 ASP A O 1
ATOM 943 N N . ALA A 1 118 ? 1.367 -18.133 17.754 1.00 59.50 118 ALA A N 1
ATOM 944 C CA . ALA A 1 118 ? 1.700 -19.508 18.192 1.00 59.50 118 ALA A CA 1
ATOM 945 C C . ALA A 1 118 ? 0.564 -20.317 18.874 1.00 59.50 118 ALA A C 1
ATOM 947 O O . ALA A 1 118 ? 0.738 -21.481 19.212 1.00 59.50 118 ALA A O 1
ATOM 948 N N . GLY A 1 119 ? -0.612 -19.715 19.073 1.00 58.50 119 GLY A N 1
ATOM 949 C CA . GLY A 1 119 ? -1.821 -20.366 19.591 1.00 58.50 119 GLY A CA 1
ATOM 950 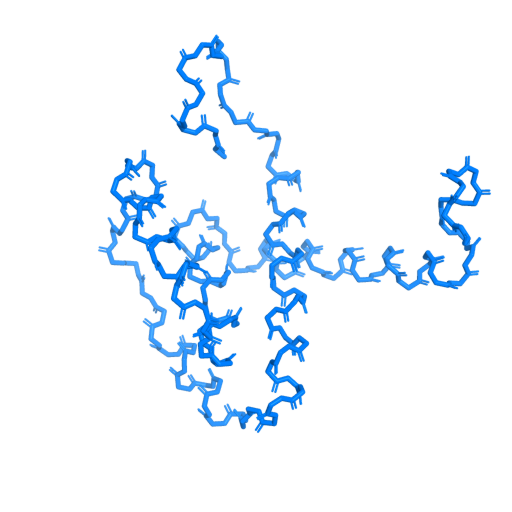C C . GLY A 1 119 ? -3.023 -20.319 18.643 1.00 58.50 119 GLY A C 1
ATOM 951 O O . GLY A 1 119 ? -4.134 -20.613 19.070 1.00 58.50 119 GLY A O 1
ATOM 952 N N . LYS A 1 120 ? -2.845 -19.897 17.384 1.00 64.81 120 LYS A N 1
ATOM 953 C CA . LYS A 1 120 ? -3.939 -19.743 16.405 1.00 64.81 120 LYS A CA 1
ATOM 954 C C . LYS A 1 120 ? -3.989 -20.833 15.332 1.00 64.81 120 LYS A C 1
ATOM 956 O O . LYS A 1 120 ? -4.834 -20.746 14.452 1.00 64.81 120 LYS A O 1
ATOM 961 N N . GLY A 1 121 ? -3.121 -21.844 15.417 1.00 51.84 121 GLY A N 1
ATOM 962 C CA . GLY A 1 121 ? -3.169 -23.018 14.539 1.00 51.84 121 GLY A CA 1
ATOM 963 C C . GLY A 1 121 ? -2.694 -22.781 13.102 1.00 51.84 121 GLY A C 1
ATOM 964 O O . GLY A 1 121 ? -3.013 -23.582 12.235 1.00 51.84 121 GLY A O 1
ATOM 965 N N . TYR A 1 122 ? -1.950 -21.703 12.842 1.00 49.81 122 TYR A N 1
ATOM 966 C CA . TYR A 1 122 ? -1.252 -21.523 11.569 1.00 49.81 122 TYR A CA 1
ATOM 967 C C . TYR A 1 122 ? 0.113 -22.212 11.662 1.00 49.81 122 TYR A C 1
ATOM 969 O O . TYR A 1 122 ? 1.096 -21.584 12.054 1.00 49.81 122 TYR A O 1
ATOM 977 N N . VAL A 1 123 ? 0.133 -23.514 11.379 1.00 52.59 123 VAL A N 1
ATOM 978 C CA . VAL A 1 123 ? 1.326 -24.283 10.997 1.00 52.59 123 VAL A CA 1
ATOM 979 C C . VAL A 1 123 ? 0.987 -24.995 9.701 1.00 52.59 123 VAL A C 1
ATOM 981 O O . VAL A 1 123 ? -0.083 -25.645 9.680 1.00 52.59 123 VAL A O 1
#

Radius of gyration: 16.14 Å; Cα contacts (8 Å, |Δi|>4): 101; chains: 1; bounding box: 41×39×36 Å